Protein AF-A0A9Q9F7Z6-F1 (afdb_monomer_lite)

Radius of gyration: 21.55 Å; chains: 1; bounding box: 46×59×38 Å

Foldseek 3Di:
DDDPDPPDDDPPDPVVVVVVPPDPPDPDPDDDDADPVLVVLLVVVCLVPLDDDPVRLVVSCVVRVDPSVVSVVVSVVVVVVVVVVVVVVVCVCVVPPVDDPPPPPDPCVSVVVPDD

Sequence (116 aa):
MSRKIVEYKLVDSEKDIARSYEPRRKPKRSRILLHEWQSMTLEHSFRMNPYPDRIEKYNLFLKTKIPIKNIKIWFQNRRAREKSSYEEMEEMYEAGYRGLDIKATAFTEEFQYYKY

InterPro domains:
  IPR001356 Homeodomain [PF00046] (28-83)
  IPR001356 Homeodomain [PS50071] (25-85)
  IPR001356 Homeodomain [SM00389] (27-89)
  IPR001356 Homeodomain [cd00086] (28-83)
  IPR009057 Homedomain-like superfamily [SSF46689] (21-87)
  IPR051775 Homeobox domain-containing protein [PTHR24323] (20-83)

pLDDT: mean 76.35, std 19.7, range [38.56, 98.0]

Secondary structure (DSSP, 8-state):
-------------HHHHHHHHS--SSPPPPPPPPPHHHHHHHHHHHHH-SS--HHHHHHHHHHH---HHHHHHHHHHHHHHHHHHHHHHHHHHHTT-TTS----TTSGGGTTTT--

Organism: Encephalitozoon hellem (NCBI:txid27973)

Structure (mmCIF, N/CA/C/O backbone):
data_AF-A0A9Q9F7Z6-F1
#
_entry.id   AF-A0A9Q9F7Z6-F1
#
loop_
_atom_site.group_PDB
_atom_site.id
_atom_site.type_symbol
_atom_site.label_atom_id
_atom_site.label_alt_id
_atom_site.label_comp_id
_atom_site.label_asym_id
_atom_site.label_entity_id
_atom_site.label_seq_id
_atom_site.pdbx_PDB_ins_code
_atom_site.Cartn_x
_atom_site.Cartn_y
_atom_site.Cartn_z
_atom_site.occupancy
_atom_site.B_iso_or_equiv
_atom_site.auth_seq_id
_atom_site.auth_comp_id
_atom_site.auth_asym_id
_atom_site.auth_atom_id
_atom_site.pdbx_PDB_model_num
ATOM 1 N N . MET A 1 1 ? 32.842 -1.870 -17.487 1.00 41.72 1 MET A N 1
ATOM 2 C CA . MET A 1 1 ? 32.362 -1.229 -16.240 1.00 41.72 1 MET A CA 1
ATOM 3 C C . MET A 1 1 ? 32.391 0.285 -16.425 1.00 41.72 1 MET A C 1
ATOM 5 O O . MET A 1 1 ? 33.454 0.879 -16.304 1.00 41.72 1 MET A O 1
ATOM 9 N N . SER A 1 2 ? 31.270 0.904 -16.806 1.00 48.94 2 SER A N 1
AT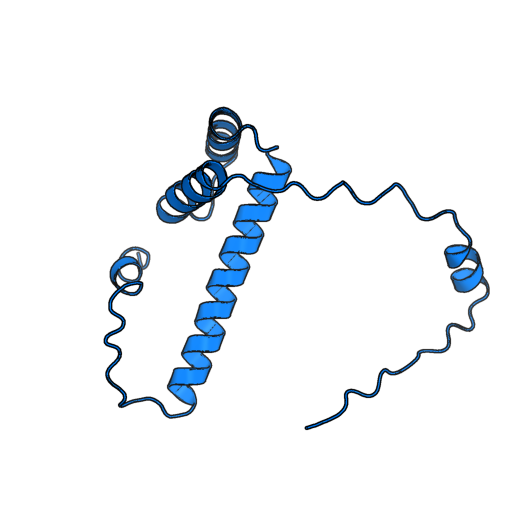OM 10 C CA . SER A 1 2 ? 31.216 2.355 -17.042 1.00 48.94 2 SER A CA 1
ATOM 11 C C . SER A 1 2 ? 30.944 3.083 -15.724 1.00 48.94 2 SER A C 1
ATOM 13 O O . SER A 1 2 ? 29.914 2.850 -15.089 1.00 48.94 2 SER A O 1
ATOM 15 N N . ARG A 1 3 ? 31.883 3.920 -15.265 1.00 52.62 3 ARG A N 1
ATOM 16 C CA . ARG A 1 3 ? 31.665 4.789 -14.102 1.00 52.62 3 ARG A CA 1
ATOM 17 C C . ARG A 1 3 ? 30.667 5.872 -14.513 1.00 52.62 3 ARG A C 1
ATOM 19 O O . ARG A 1 3 ? 30.974 6.679 -15.384 1.00 52.62 3 ARG A O 1
ATOM 26 N N . LYS A 1 4 ? 29.480 5.894 -13.894 1.00 50.84 4 LYS A N 1
ATOM 27 C CA . LYS A 1 4 ? 28.551 7.027 -14.018 1.00 50.84 4 LYS A CA 1
ATOM 28 C C . LYS A 1 4 ? 29.257 8.285 -13.513 1.00 50.84 4 LYS A C 1
ATOM 30 O O . LYS A 1 4 ? 29.536 8.395 -12.322 1.00 50.84 4 LYS A O 1
ATOM 35 N N . ILE A 1 5 ? 29.542 9.212 -14.421 1.00 59.88 5 ILE A N 1
ATOM 36 C CA . ILE A 1 5 ? 29.933 10.576 -14.077 1.00 59.88 5 ILE A CA 1
ATOM 37 C C . ILE A 1 5 ? 28.691 11.232 -13.469 1.00 59.88 5 ILE A C 1
ATOM 39 O O . ILE A 1 5 ? 27.637 11.278 -14.102 1.00 59.88 5 ILE A O 1
ATOM 43 N N . VAL A 1 6 ? 28.786 11.676 -12.217 1.00 63.41 6 VAL A N 1
ATOM 44 C CA . VAL A 1 6 ? 27.739 12.495 -11.604 1.00 63.41 6 VAL A CA 1
ATOM 45 C C . VAL A 1 6 ? 27.938 13.908 -12.140 1.00 63.41 6 VAL A C 1
ATOM 47 O O . VAL A 1 6 ? 28.902 14.573 -11.773 1.00 63.41 6 VAL A O 1
ATOM 50 N N . GLU A 1 7 ? 27.067 14.353 -13.045 1.00 59.03 7 GLU A N 1
ATOM 51 C CA . GLU A 1 7 ? 26.994 15.767 -13.412 1.00 59.03 7 GLU A CA 1
ATOM 52 C C . GLU A 1 7 ? 26.577 16.568 -12.175 1.00 59.03 7 GLU A C 1
ATOM 54 O O . GLU A 1 7 ? 25.425 16.526 -11.733 1.00 59.03 7 GLU A O 1
ATOM 59 N N . TYR A 1 8 ? 27.525 17.301 -11.602 1.00 61.72 8 TYR A N 1
ATOM 60 C CA . TYR A 1 8 ? 27.224 18.319 -10.611 1.00 61.72 8 TYR A CA 1
ATOM 61 C C . TYR A 1 8 ? 26.708 19.548 -11.359 1.00 61.72 8 TYR A C 1
ATOM 63 O O . TYR A 1 8 ? 27.478 20.277 -11.979 1.00 61.72 8 TYR A O 1
ATOM 71 N N . LYS A 1 9 ? 25.394 1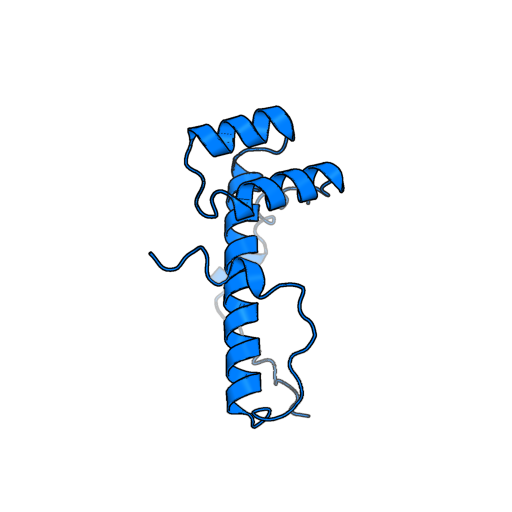9.784 -11.321 1.00 64.31 9 LYS A N 1
ATOM 72 C CA . LYS A 1 9 ? 24.842 21.081 -11.722 1.00 64.31 9 LYS A CA 1
ATOM 73 C C . LYS A 1 9 ? 25.191 22.087 -10.627 1.00 64.31 9 LYS A C 1
ATOM 75 O O . LYS A 1 9 ? 24.690 21.958 -9.512 1.00 64.31 9 LYS A O 1
ATOM 80 N N . LEU A 1 10 ? 26.069 23.043 -10.931 1.00 62.97 10 LEU A N 1
ATOM 81 C CA . LEU A 1 10 ? 26.324 24.199 -10.071 1.00 62.97 10 LEU A CA 1
ATOM 82 C C . LEU A 1 10 ? 25.020 24.990 -9.950 1.00 62.97 10 LEU A C 1
ATOM 84 O O . LEU A 1 10 ? 24.452 25.441 -10.945 1.00 62.97 10 LEU A O 1
ATOM 88 N N . VAL A 1 11 ? 24.497 25.073 -8.732 1.00 60.00 11 VAL A N 1
ATOM 89 C CA . VAL A 1 11 ? 23.244 25.766 -8.440 1.00 60.00 11 VAL A CA 1
ATOM 90 C C . VAL A 1 11 ? 23.578 27.212 -8.066 1.00 60.00 11 VAL A C 1
ATOM 92 O O . VAL A 1 11 ? 23.612 27.559 -6.891 1.00 60.00 11 VAL A O 1
ATOM 95 N N . ASP A 1 12 ? 23.831 28.057 -9.067 1.00 61.06 12 ASP A N 1
ATOM 96 C CA . ASP A 1 12 ? 24.118 29.493 -8.889 1.00 61.06 12 ASP A CA 1
ATOM 97 C C . ASP A 1 12 ? 22.837 30.347 -8.880 1.00 61.06 12 ASP A C 1
ATOM 99 O O . ASP A 1 12 ? 22.731 31.384 -9.534 1.00 61.06 12 ASP A O 1
ATOM 103 N N . SER A 1 13 ? 21.815 29.920 -8.139 1.00 69.75 13 SER A N 1
ATOM 104 C CA . SER A 1 13 ? 20.714 30.815 -7.783 1.00 69.75 13 SER A CA 1
ATOM 105 C C . SER A 1 13 ? 20.726 30.993 -6.276 1.00 69.75 13 SER A C 1
ATOM 107 O O . SER A 1 13 ? 20.432 30.050 -5.542 1.00 69.75 13 SER A O 1
ATOM 109 N N . GLU A 1 14 ? 21.015 32.207 -5.794 1.00 66.25 14 GLU A N 1
ATOM 110 C CA 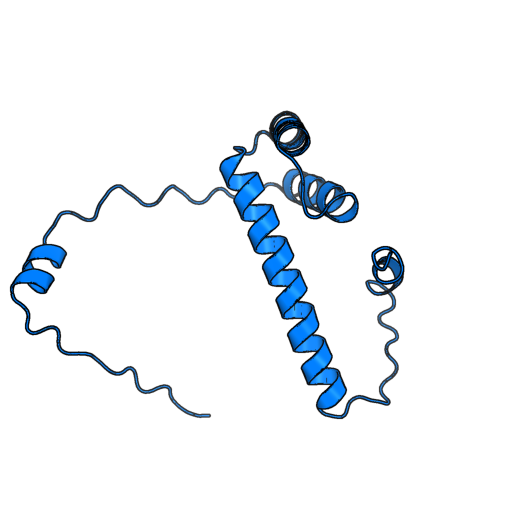. GLU A 1 14 ? 20.895 32.573 -4.370 1.00 66.25 14 GLU A CA 1
ATOM 111 C C . GLU A 1 14 ? 19.569 32.089 -3.760 1.00 66.25 14 GLU A C 1
ATOM 113 O O . GLU A 1 14 ? 19.506 31.718 -2.591 1.00 66.25 14 GLU A O 1
ATOM 118 N N . LYS A 1 15 ? 18.508 32.013 -4.574 1.00 64.88 15 LYS A N 1
ATOM 119 C CA . LYS A 1 15 ? 17.183 31.512 -4.190 1.00 64.88 15 LYS A CA 1
ATOM 120 C C . LYS A 1 15 ? 17.163 30.016 -3.853 1.00 64.88 15 LYS A C 1
ATOM 122 O O . LYS A 1 15 ? 16.388 29.594 -2.998 1.00 64.88 15 LYS A O 1
ATOM 127 N N . ASP A 1 16 ? 17.970 29.197 -4.517 1.00 65.12 16 ASP A N 1
ATOM 128 C CA . ASP A 1 16 ? 18.090 27.761 -4.239 1.00 65.12 16 ASP A CA 1
ATOM 129 C C . ASP A 1 16 ? 18.955 27.492 -3.009 1.00 65.12 16 ASP A C 1
ATOM 131 O O . ASP A 1 16 ? 18.614 26.643 -2.182 1.00 65.12 16 ASP A O 1
ATOM 135 N N . ILE A 1 17 ? 20.024 28.275 -2.849 1.00 68.06 17 ILE A N 1
ATOM 136 C CA . ILE A 1 17 ? 20.862 28.268 -1.650 1.00 68.06 17 ILE A CA 1
ATOM 137 C C . ILE A 1 17 ? 20.010 28.673 -0.441 1.00 68.06 17 ILE A C 1
ATOM 139 O O . ILE A 1 17 ? 19.965 27.930 0.538 1.00 68.06 17 ILE A O 1
ATOM 143 N N . ALA A 1 18 ? 19.231 29.756 -0.535 1.00 73.00 18 ALA A N 1
ATOM 144 C CA . ALA A 1 18 ? 18.297 30.180 0.510 1.00 73.00 18 ALA A CA 1
ATOM 145 C C . ALA A 1 18 ? 17.262 29.091 0.855 1.00 73.00 18 ALA A C 1
ATOM 147 O O . ALA A 1 18 ? 17.034 28.811 2.031 1.00 73.00 18 ALA A O 1
ATOM 148 N N . ARG A 1 19 ? 16.705 28.396 -0.152 1.00 67.88 19 ARG A N 1
ATOM 149 C CA . ARG A 1 19 ? 15.811 27.240 0.061 1.00 67.88 19 ARG A CA 1
ATOM 150 C C . ARG A 1 19 ? 16.490 26.073 0.782 1.00 67.88 19 ARG A C 1
ATOM 152 O O . ARG A 1 19 ? 15.814 25.332 1.490 1.00 67.88 19 ARG A O 1
ATOM 159 N N . SER A 1 20 ? 17.800 25.886 0.620 1.00 67.06 20 SER A N 1
ATOM 160 C CA . SER A 1 20 ? 18.551 24.822 1.307 1.00 67.06 20 SER A CA 1
ATOM 161 C C . SER A 1 20 ? 18.769 25.094 2.803 1.00 67.06 20 SER A C 1
ATOM 163 O O . SER A 1 20 ? 18.911 24.143 3.576 1.00 67.06 20 SER A O 1
ATOM 165 N N . TYR A 1 21 ? 18.740 26.371 3.205 1.00 70.56 21 TYR A N 1
ATOM 166 C CA . TYR A 1 21 ? 18.784 26.811 4.603 1.00 70.56 21 TYR A CA 1
ATOM 167 C C . TYR A 1 21 ? 17.407 26.806 5.279 1.00 70.56 21 TYR A C 1
ATOM 169 O O . TYR A 1 21 ? 17.336 26.934 6.503 1.00 70.56 21 TYR A O 1
ATOM 177 N N . GLU A 1 22 ? 16.310 26.616 4.533 1.00 75.38 22 GLU A N 1
ATOM 178 C CA . GLU A 1 22 ? 15.010 26.383 5.158 1.00 75.38 22 GLU A CA 1
ATOM 179 C C . GLU A 1 22 ? 15.076 25.095 6.001 1.00 75.38 22 GLU A C 1
ATOM 181 O O . GLU A 1 22 ? 15.497 24.044 5.497 1.00 75.38 22 GLU A O 1
ATOM 186 N N . PRO A 1 23 ? 14.656 25.127 7.282 1.00 70.44 23 PRO A N 1
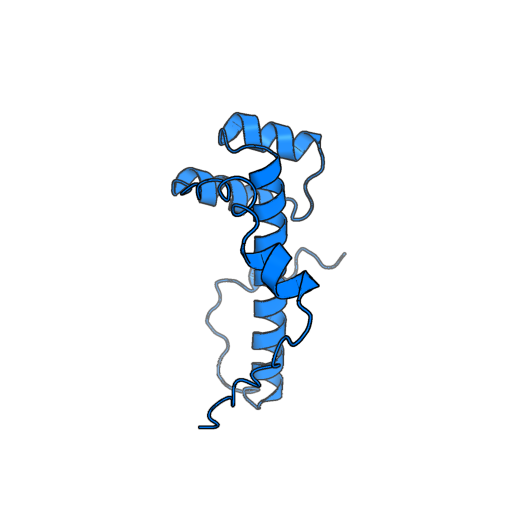ATOM 187 C CA . PRO A 1 23 ? 14.664 23.947 8.132 1.00 70.44 23 PRO A CA 1
ATOM 188 C C . PRO A 1 23 ? 13.885 22.836 7.433 1.00 70.44 23 PRO A C 1
ATOM 190 O O . PRO A 1 23 ? 12.695 22.983 7.137 1.00 70.44 23 PRO A O 1
ATOM 193 N N . ARG A 1 24 ? 14.595 21.742 7.118 1.00 67.81 24 ARG A N 1
ATOM 194 C CA . ARG A 1 24 ? 14.084 20.624 6.318 1.00 67.81 24 ARG A CA 1
ATOM 195 C C . ARG A 1 24 ? 12.666 20.278 6.762 1.00 67.81 24 ARG A C 1
ATOM 197 O O . ARG A 1 24 ? 12.437 19.864 7.899 1.00 67.81 24 ARG A O 1
ATOM 204 N N . ARG A 1 25 ? 11.716 20.488 5.844 1.00 68.00 25 ARG A N 1
ATOM 205 C CA . ARG A 1 25 ? 10.282 20.269 6.055 1.00 68.00 25 ARG A CA 1
ATOM 206 C C . ARG A 1 25 ? 10.059 18.915 6.722 1.00 68.00 25 ARG A C 1
ATOM 208 O O . ARG A 1 25 ? 10.589 17.929 6.229 1.00 68.00 25 ARG A O 1
ATOM 215 N N . LYS A 1 26 ? 9.278 18.939 7.813 1.00 64.25 26 LYS A N 1
ATOM 216 C CA . LYS A 1 26 ? 8.716 17.851 8.642 1.00 64.25 26 LYS A CA 1
ATOM 217 C C . LYS A 1 26 ? 9.390 16.472 8.496 1.00 64.25 26 LYS A C 1
ATOM 219 O O . LYS A 1 26 ? 9.377 15.918 7.399 1.00 64.25 26 LYS A O 1
ATOM 224 N N . PRO A 1 27 ? 9.846 15.842 9.598 1.00 67.06 27 PRO A N 1
ATOM 225 C CA . PRO A 1 27 ? 10.518 14.546 9.546 1.00 67.06 27 PRO A CA 1
ATOM 226 C C . PRO A 1 27 ? 9.764 13.547 8.659 1.00 67.06 27 PRO A C 1
ATOM 228 O O . PRO A 1 27 ? 8.548 13.353 8.780 1.00 67.06 27 PRO A O 1
ATOM 231 N N . LYS A 1 28 ? 10.502 12.944 7.719 1.00 71.31 28 LYS A N 1
ATOM 232 C CA . LYS A 1 28 ? 9.999 11.900 6.822 1.00 71.31 28 LYS A CA 1
ATOM 233 C C . LYS A 1 28 ? 9.401 10.806 7.709 1.00 71.31 28 LYS A C 1
ATOM 235 O O . LYS A 1 28 ? 10.051 10.370 8.654 1.00 71.31 28 LYS A O 1
ATOM 240 N N . ARG A 1 29 ? 8.139 10.430 7.462 1.00 75.12 29 ARG A N 1
ATOM 241 C CA . ARG A 1 29 ? 7.404 9.487 8.327 1.00 75.12 29 ARG A CA 1
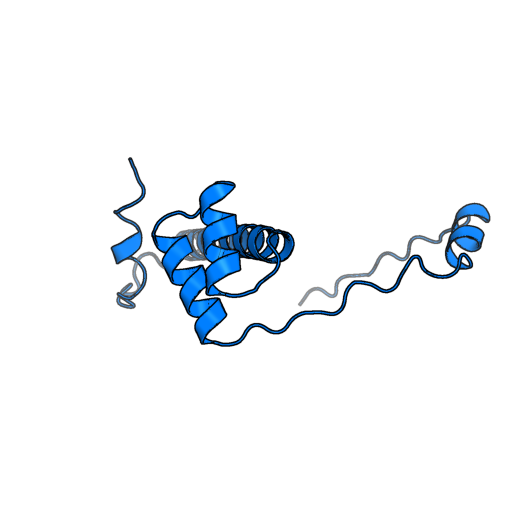ATOM 242 C C . ARG A 1 29 ? 8.258 8.244 8.577 1.00 75.12 29 ARG A C 1
ATOM 244 O O . ARG A 1 29 ? 8.811 7.705 7.617 1.00 75.12 29 ARG A O 1
ATOM 251 N N . SER A 1 30 ? 8.342 7.822 9.840 1.00 77.19 30 SER A N 1
ATOM 252 C CA . SER A 1 30 ? 9.131 6.653 10.230 1.00 77.19 30 SER A CA 1
ATOM 253 C C . SER A 1 30 ? 8.731 5.433 9.400 1.00 77.19 30 SER A C 1
ATOM 255 O O . SER A 1 30 ? 7.549 5.224 9.099 1.00 77.19 30 SER A O 1
ATOM 257 N N . ARG A 1 31 ? 9.732 4.655 8.988 1.00 84.19 31 ARG A N 1
ATOM 258 C CA . ARG A 1 31 ? 9.527 3.438 8.208 1.00 84.19 31 ARG A CA 1
ATOM 259 C C . ARG A 1 31 ? 8.883 2.393 9.114 1.00 84.19 31 ARG A C 1
ATOM 261 O O . ARG A 1 31 ? 9.416 2.074 10.168 1.00 84.19 31 ARG A O 1
ATOM 268 N N . ILE A 1 32 ? 7.747 1.856 8.684 1.00 87.69 32 ILE A N 1
ATOM 269 C CA . ILE A 1 32 ? 7.088 0.744 9.370 1.00 87.69 32 ILE A CA 1
ATOM 270 C C . ILE A 1 32 ? 7.701 -0.558 8.847 1.00 87.69 32 ILE A C 1
ATOM 272 O O . ILE A 1 32 ? 7.793 -0.746 7.632 1.00 87.69 32 ILE A O 1
ATOM 276 N N . LEU A 1 33 ? 8.124 -1.428 9.763 1.00 92.31 33 LEU A N 1
ATOM 277 C CA . LEU A 1 33 ? 8.480 -2.812 9.464 1.00 92.31 33 LEU A CA 1
ATOM 278 C C . LEU A 1 33 ? 7.216 -3.659 9.592 1.00 92.31 33 LEU A C 1
ATOM 280 O O . LEU A 1 33 ? 6.481 -3.522 10.568 1.00 92.31 33 LEU A O 1
ATOM 284 N N . LEU A 1 34 ? 6.942 -4.478 8.581 1.00 91.75 34 LEU A N 1
ATOM 285 C CA . LEU A 1 34 ? 5.813 -5.399 8.610 1.00 91.75 34 LEU A CA 1
ATOM 286 C C . LEU A 1 34 ? 6.273 -6.718 9.221 1.00 91.75 34 LEU A C 1
ATOM 288 O O . LEU A 1 34 ? 7.364 -7.194 8.913 1.00 91.75 34 LEU A O 1
ATOM 292 N N . HIS A 1 35 ? 5.434 -7.305 10.064 1.00 96.69 35 HIS A N 1
ATOM 293 C CA . HIS A 1 35 ? 5.606 -8.686 10.491 1.00 96.69 35 HIS A CA 1
ATOM 294 C C . HIS A 1 35 ? 5.313 -9.642 9.331 1.00 96.69 35 HIS A C 1
ATOM 296 O O . HIS A 1 35 ? 4.532 -9.318 8.434 1.00 96.69 35 HIS A O 1
ATOM 302 N N . GLU A 1 36 ? 5.875 -10.849 9.395 1.00 94.81 36 GLU A N 1
ATOM 303 C CA . GLU A 1 36 ? 5.715 -11.871 8.354 1.00 94.81 36 GLU A CA 1
ATOM 304 C C . GLU A 1 36 ? 4.240 -12.148 8.030 1.00 94.81 36 GLU A C 1
ATOM 306 O O . GLU A 1 36 ? 3.807 -12.016 6.889 1.00 94.81 36 GLU A O 1
ATOM 311 N N . TRP A 1 37 ? 3.418 -12.390 9.056 1.00 97.62 37 TRP A N 1
ATOM 312 C CA . TRP A 1 37 ? 1.986 -12.663 8.888 1.00 97.62 37 TRP A CA 1
ATOM 313 C C . TRP A 1 37 ? 1.224 -11.523 8.190 1.00 97.62 37 TRP A C 1
ATOM 315 O O . TRP A 1 37 ? 0.254 -11.765 7.466 1.00 97.62 37 TRP A O 1
ATOM 325 N N . GLN A 1 38 ? 1.654 -10.271 8.388 1.00 97.44 38 GLN A N 1
ATOM 326 C CA . GLN A 1 38 ? 1.040 -9.117 7.735 1.00 97.44 38 GLN A CA 1
ATOM 327 C C . GLN A 1 38 ? 1.374 -9.107 6.244 1.00 97.44 38 GLN A C 1
ATOM 329 O O . GLN A 1 38 ? 0.479 -8.904 5.423 1.00 97.44 38 GLN A O 1
ATOM 334 N N . SER A 1 39 ? 2.642 -9.349 5.903 1.00 97.06 39 SER A N 1
ATOM 335 C CA . SER A 1 39 ? 3.098 -9.482 4.518 1.00 97.06 39 SER A CA 1
ATOM 336 C C . SER A 1 39 ? 2.371 -10.627 3.816 1.00 97.06 39 SER A C 1
ATOM 338 O O . SER A 1 39 ? 1.783 -10.402 2.763 1.00 97.06 39 SER A O 1
ATOM 340 N N . MET A 1 40 ? 2.285 -11.803 4.447 1.00 96.50 40 MET A N 1
ATOM 341 C CA . MET A 1 40 ? 1.545 -12.954 3.916 1.00 96.50 40 MET A CA 1
ATOM 342 C C . MET A 1 40 ? 0.066 -12.634 3.666 1.00 96.50 40 MET A C 1
ATOM 344 O O . MET A 1 40 ? -0.489 -12.998 2.632 1.00 96.50 40 MET A O 1
ATOM 348 N N . THR A 1 41 ? -0.584 -11.913 4.586 1.00 97.25 41 THR A N 1
ATOM 349 C CA . THR A 1 41 ? -1.990 -11.507 4.421 1.00 97.25 41 THR A CA 1
ATOM 350 C C . THR A 1 41 ? -2.168 -10.577 3.218 1.00 97.25 41 THR A C 1
ATOM 352 O O . THR A 1 41 ? -3.131 -10.715 2.460 1.00 97.25 41 THR A O 1
ATOM 355 N N . LEU A 1 42 ? -1.247 -9.625 3.034 1.00 97.25 42 LEU A N 1
ATOM 356 C CA . LEU A 1 42 ? -1.260 -8.717 1.889 1.00 97.25 42 LEU A CA 1
ATOM 357 C C . LEU A 1 42 ? -0.995 -9.461 0.576 1.00 97.25 42 LEU A C 1
ATOM 359 O O . LEU A 1 42 ? -1.684 -9.195 -0.404 1.00 97.25 42 LEU A O 1
ATOM 363 N N . GLU A 1 43 ? -0.064 -10.415 0.558 1.00 97.19 43 GLU A N 1
ATOM 364 C CA . GLU A 1 43 ? 0.211 -11.251 -0.616 1.00 97.19 43 GLU A CA 1
ATOM 365 C C . GLU A 1 43 ? -0.970 -12.138 -0.996 1.00 97.19 43 GLU A C 1
ATOM 367 O O . GLU A 1 43 ? -1.348 -12.177 -2.165 1.00 97.19 43 GLU A O 1
ATOM 372 N N . HIS A 1 44 ? -1.605 -12.790 -0.021 1.00 96.06 44 HIS A N 1
ATOM 373 C CA . HIS A 1 44 ? -2.799 -13.589 -0.272 1.00 96.06 44 HIS A CA 1
ATOM 374 C C . HIS A 1 44 ? -3.919 -12.739 -0.884 1.00 96.06 44 HIS A C 1
ATOM 376 O O . HIS A 1 44 ? -4.520 -13.117 -1.886 1.00 96.06 44 HIS A O 1
ATOM 382 N N . SER A 1 45 ? -4.162 -11.548 -0.329 1.00 96.56 45 SER A N 1
ATOM 383 C CA . SER A 1 45 ? -5.140 -10.621 -0.900 1.00 96.56 45 SER A CA 1
ATOM 384 C C . SER A 1 45 ? -4.747 -10.121 -2.288 1.00 96.56 45 SER A C 1
ATOM 386 O O . SER A 1 45 ? -5.636 -9.883 -3.098 1.00 96.56 45 SER A O 1
ATOM 388 N N . PHE A 1 46 ? -3.454 -9.930 -2.552 1.00 95.81 46 PHE A N 1
ATOM 389 C CA . PHE A 1 46 ? -2.955 -9.473 -3.846 1.00 95.81 46 PHE A CA 1
ATOM 390 C C . PHE A 1 46 ? -3.205 -10.499 -4.944 1.00 95.81 46 PHE A C 1
ATOM 392 O O . PHE A 1 46 ? -3.645 -10.112 -6.019 1.00 95.81 46 PHE A O 1
ATOM 399 N N . ARG A 1 47 ? -2.982 -11.787 -4.654 1.00 93.81 47 ARG A N 1
ATOM 400 C CA . ARG A 1 47 ? -3.318 -12.877 -5.579 1.00 93.81 47 ARG A CA 1
ATOM 401 C C . ARG A 1 47 ? -4.798 -12.819 -5.940 1.00 93.81 47 ARG A C 1
ATOM 403 O O . ARG A 1 47 ? -5.136 -12.786 -7.108 1.00 93.81 47 ARG A O 1
ATOM 410 N N . MET A 1 48 ? -5.688 -12.675 -4.961 1.00 93.75 48 MET A N 1
ATOM 411 C CA . MET A 1 48 ? -7.128 -12.607 -5.243 1.00 93.75 48 MET A CA 1
ATOM 412 C C . MET A 1 48 ? -7.532 -11.350 -6.028 1.00 93.75 48 MET A C 1
ATOM 414 O O . MET A 1 48 ? -8.330 -11.433 -6.957 1.00 93.75 48 MET A O 1
ATOM 418 N N . ASN A 1 49 ? -6.999 -10.184 -5.653 1.00 93.69 49 ASN A N 1
ATOM 419 C CA . ASN A 1 49 ? -7.288 -8.914 -6.313 1.00 93.69 49 ASN A CA 1
ATOM 420 C C . ASN A 1 49 ? -6.081 -7.948 -6.230 1.00 93.69 49 ASN A C 1
ATOM 422 O O . ASN A 1 49 ? -5.873 -7.300 -5.194 1.00 93.69 49 ASN A O 1
ATOM 426 N N . PRO A 1 50 ? -5.315 -7.766 -7.325 1.00 94.12 50 PRO A N 1
ATOM 427 C CA . PRO A 1 50 ? -4.179 -6.835 -7.379 1.00 94.12 50 PRO A CA 1
ATOM 428 C C . PRO A 1 50 ? -4.562 -5.345 -7.291 1.00 94.12 50 PRO A C 1
ATOM 430 O O . PRO A 1 50 ? -3.701 -4.476 -7.066 1.00 94.12 50 PRO A O 1
ATOM 433 N N . TYR A 1 51 ? -5.845 -5.023 -7.473 1.00 96.38 51 TYR A N 1
ATOM 434 C CA . TYR A 1 51 ? -6.402 -3.670 -7.480 1.00 96.38 51 TYR A CA 1
ATOM 435 C C . TYR A 1 51 ? -7.545 -3.545 -6.463 1.00 96.38 51 TYR A C 1
ATOM 437 O O . TYR A 1 51 ? -8.689 -3.303 -6.843 1.00 96.38 51 TYR A O 1
ATOM 445 N N . PRO A 1 52 ? -7.248 -3.643 -5.154 1.00 95.00 52 PRO A N 1
ATOM 446 C CA . PRO A 1 52 ? -8.288 -3.627 -4.140 1.00 95.00 52 PRO A CA 1
ATOM 447 C C . PRO A 1 52 ? -9.009 -2.277 -4.108 1.00 95.00 52 PRO A C 1
ATOM 449 O O . PRO A 1 52 ? -8.366 -1.216 -4.143 1.00 95.00 52 PRO A O 1
ATOM 452 N N . ASP A 1 53 ? -10.329 -2.297 -3.972 1.00 95.88 53 ASP A N 1
ATOM 453 C CA . ASP A 1 53 ? -11.168 -1.115 -3.804 1.00 95.88 53 ASP A CA 1
ATOM 454 C C . ASP A 1 53 ? -11.131 -0.591 -2.346 1.00 95.88 53 ASP A C 1
ATOM 456 O O . ASP A 1 53 ? -10.384 -1.069 -1.487 1.00 95.88 53 ASP A O 1
ATOM 460 N N . ARG A 1 54 ? -11.861 0.487 -2.043 1.00 96.12 54 ARG A N 1
ATOM 461 C CA . ARG A 1 54 ? -11.936 1.124 -0.727 1.00 96.12 54 ARG A CA 1
ATOM 462 C C . ARG A 1 54 ? -12.345 0.143 0.372 1.00 96.12 54 ARG A C 1
ATOM 464 O O . ARG A 1 54 ? -11.726 0.165 1.436 1.00 96.12 54 ARG A O 1
ATOM 471 N N . ILE A 1 55 ? -13.357 -0.689 0.128 1.00 97.31 55 ILE A N 1
ATOM 472 C CA . ILE A 1 55 ? -13.877 -1.638 1.124 1.00 97.31 55 ILE A CA 1
ATOM 473 C C . ILE A 1 55 ? -12.834 -2.720 1.421 1.00 97.31 55 ILE A C 1
ATOM 475 O O . ILE A 1 55 ? -12.524 -2.989 2.579 1.00 97.31 55 ILE A O 1
ATOM 479 N N . GLU A 1 56 ? -12.206 -3.277 0.389 1.00 96.50 56 GLU A N 1
ATOM 480 C CA . GLU A 1 56 ? -11.179 -4.311 0.545 1.00 96.50 56 GLU A CA 1
ATOM 481 C C . GLU A 1 56 ? -9.949 -3.783 1.294 1.00 96.50 56 GLU A C 1
ATOM 483 O O . GLU A 1 56 ? -9.459 -4.429 2.221 1.00 96.50 56 GLU A O 1
ATOM 488 N N . LYS A 1 57 ? -9.501 -2.556 0.989 1.00 97.56 57 LYS A N 1
ATOM 489 C CA . LYS A 1 57 ? -8.429 -1.895 1.755 1.00 97.56 57 LYS A CA 1
ATOM 490 C C . LYS A 1 57 ? -8.798 -1.711 3.226 1.00 97.56 57 LYS A C 1
ATOM 492 O O . LYS A 1 57 ? -7.931 -1.838 4.090 1.00 97.56 57 LYS A O 1
ATOM 497 N N . TYR A 1 58 ? -10.058 -1.393 3.520 1.00 97.88 58 TYR A N 1
ATOM 498 C CA . TYR A 1 58 ? -10.530 -1.262 4.895 1.00 97.88 58 TYR A CA 1
ATOM 499 C C . TYR A 1 58 ? -10.529 -2.615 5.619 1.00 97.88 58 TYR A C 1
ATOM 501 O O . TYR A 1 58 ? -10.016 -2.710 6.733 1.00 97.88 58 TYR A O 1
ATOM 509 N N . ASN A 1 59 ? -10.984 -3.682 4.961 1.00 97.81 59 ASN A N 1
ATOM 510 C CA . ASN A 1 59 ? -10.924 -5.040 5.505 1.00 97.81 59 ASN A CA 1
ATOM 511 C C . ASN A 1 59 ? -9.480 -5.475 5.802 1.00 97.81 59 ASN A C 1
ATOM 513 O O . ASN A 1 59 ? -9.204 -6.057 6.852 1.00 97.81 59 ASN A O 1
ATOM 517 N N . LEU A 1 60 ? -8.535 -5.139 4.922 1.00 97.62 60 LEU A N 1
ATOM 518 C CA . LEU A 1 60 ? -7.112 -5.384 5.154 1.00 97.62 60 LEU A CA 1
ATOM 519 C C . LEU A 1 60 ? -6.569 -4.586 6.339 1.00 97.62 60 LEU A C 1
ATOM 521 O O . LEU A 1 60 ? -5.799 -5.132 7.129 1.00 97.62 60 LEU A O 1
ATOM 525 N N . PHE A 1 61 ? -6.990 -3.332 6.518 1.00 97.62 61 PHE A N 1
ATOM 526 C CA . PHE A 1 61 ? -6.654 -2.559 7.715 1.00 97.62 61 PHE A CA 1
ATOM 527 C C . PHE A 1 61 ? -7.189 -3.234 8.982 1.00 97.62 61 PHE A C 1
ATOM 529 O O . PHE A 1 61 ? -6.451 -3.362 9.956 1.00 97.62 61 PHE A O 1
ATOM 536 N N . LEU A 1 62 ? -8.435 -3.714 8.977 1.00 98.00 62 LEU A N 1
ATOM 537 C CA . LEU A 1 62 ? -9.013 -4.380 10.146 1.00 98.00 62 LEU A CA 1
ATOM 538 C C . LEU A 1 62 ? -8.226 -5.632 10.549 1.00 98.00 62 LEU A C 1
ATOM 540 O O . LEU A 1 62 ? -7.989 -5.815 11.747 1.00 98.00 62 LEU A O 1
ATOM 544 N N . LYS A 1 63 ? -7.797 -6.431 9.562 1.00 97.00 63 LYS A N 1
ATOM 545 C CA . LYS A 1 63 ? -7.026 -7.670 9.753 1.00 97.00 63 LYS A CA 1
ATOM 546 C C . LYS A 1 63 ? -5.574 -7.414 10.160 1.00 97.00 63 LYS A C 1
ATOM 548 O O . LYS A 1 63 ? -5.083 -8.019 11.101 1.00 97.00 63 LYS A O 1
ATOM 553 N N . THR A 1 64 ? -4.885 -6.514 9.460 1.00 96.56 64 THR A N 1
ATOM 554 C CA . THR A 1 64 ? -3.427 -6.327 9.603 1.00 96.56 64 THR A CA 1
ATOM 555 C C . THR A 1 64 ? -3.035 -5.186 10.538 1.00 96.56 64 THR A C 1
ATOM 557 O O . THR A 1 64 ? -1.875 -5.088 10.927 1.00 96.56 64 THR A O 1
ATOM 560 N N . LYS A 1 65 ? -3.980 -4.296 10.872 1.00 97.25 65 LYS A N 1
ATOM 561 C CA . LYS A 1 65 ? -3.760 -3.012 11.565 1.00 97.25 65 LYS A CA 1
ATOM 562 C C . LYS A 1 65 ? -2.784 -2.069 10.850 1.00 97.25 65 LYS A C 1
ATOM 564 O O . LYS A 1 65 ? -2.306 -1.102 11.438 1.00 97.25 65 LYS A O 1
ATOM 569 N N . ILE A 1 66 ? -2.528 -2.291 9.560 1.00 95.88 66 ILE A N 1
ATOM 570 C CA . ILE A 1 66 ? -1.684 -1.416 8.742 1.00 95.88 66 ILE A CA 1
ATOM 571 C C . ILE A 1 66 ? -2.513 -0.237 8.229 1.00 95.88 66 ILE A C 1
ATOM 573 O O . ILE A 1 66 ? -3.539 -0.463 7.587 1.00 95.88 66 ILE A O 1
ATOM 577 N N . PRO A 1 67 ? -2.065 1.022 8.396 1.00 95.88 67 PRO A N 1
ATOM 578 C CA . PRO A 1 67 ? -2.782 2.180 7.873 1.00 95.88 67 PRO A CA 1
ATOM 579 C C . PRO A 1 67 ? -3.128 2.034 6.386 1.00 95.88 67 PRO A C 1
ATOM 581 O O . PRO A 1 67 ? -2.273 1.670 5.579 1.00 95.88 67 PRO A O 1
ATOM 584 N N . ILE A 1 68 ? -4.348 2.416 5.994 1.00 95.81 68 ILE A N 1
ATOM 585 C CA . ILE A 1 68 ? -4.851 2.288 4.609 1.00 95.81 68 ILE A CA 1
ATOM 586 C C . ILE A 1 68 ? -3.891 2.906 3.581 1.00 95.81 68 ILE A C 1
ATOM 588 O O . ILE A 1 68 ? -3.691 2.363 2.495 1.00 95.81 68 ILE A O 1
ATOM 592 N N . LYS A 1 69 ? -3.244 4.027 3.925 1.00 95.00 69 LYS A N 1
ATOM 593 C CA . LYS A 1 69 ? -2.221 4.648 3.072 1.00 95.00 69 LYS A CA 1
ATOM 594 C C . LYS A 1 69 ? -1.048 3.702 2.792 1.00 95.00 69 LYS A C 1
ATOM 596 O O . LYS A 1 69 ? -0.564 3.660 1.666 1.00 95.00 69 LYS A O 1
ATOM 601 N N . ASN A 1 70 ? -0.582 2.980 3.803 1.00 95.81 70 ASN A N 1
ATOM 602 C CA . ASN A 1 70 ? 0.537 2.056 3.671 1.00 95.81 70 ASN A CA 1
ATOM 603 C C . ASN A 1 70 ? 0.123 0.808 2.894 1.00 95.81 70 ASN A C 1
ATOM 605 O O . ASN A 1 70 ? 0.898 0.366 2.057 1.00 95.81 70 ASN A O 1
ATOM 609 N N . ILE A 1 71 ? -1.108 0.319 3.079 1.00 96.62 71 ILE A N 1
ATOM 610 C CA . ILE A 1 71 ? -1.687 -0.741 2.238 1.00 96.62 71 ILE A CA 1
ATOM 611 C C . ILE A 1 71 ? -1.703 -0.283 0.774 1.00 96.62 71 ILE A C 1
ATOM 613 O O . ILE A 1 71 ? -1.166 -0.963 -0.091 1.00 96.62 71 ILE A O 1
ATOM 617 N N . LYS A 1 72 ? -2.210 0.924 0.485 1.00 96.81 72 LYS A N 1
ATOM 618 C CA . LYS A 1 72 ? -2.193 1.492 -0.875 1.00 96.81 72 LYS A CA 1
ATOM 619 C C . LYS A 1 72 ? -0.784 1.499 -1.481 1.00 96.81 72 LYS A C 1
ATOM 621 O O . LYS A 1 72 ? -0.622 1.068 -2.619 1.00 96.81 72 LYS A O 1
ATOM 626 N N . ILE A 1 73 ? 0.211 1.988 -0.739 1.00 95.81 73 ILE A N 1
ATOM 627 C CA . ILE A 1 73 ? 1.608 2.038 -1.201 1.00 95.81 73 ILE A CA 1
ATOM 628 C C . ILE A 1 73 ? 2.164 0.629 -1.408 1.00 95.81 73 ILE A C 1
ATOM 630 O O . ILE A 1 73 ? 2.847 0.388 -2.395 1.00 95.81 73 ILE A O 1
ATOM 634 N N . TRP A 1 74 ? 1.855 -0.309 -0.513 1.00 96.88 74 TRP A N 1
ATOM 635 C CA . TRP A 1 74 ? 2.295 -1.692 -0.641 1.00 96.88 74 TRP A CA 1
ATOM 636 C C . TRP A 1 74 ? 1.773 -2.316 -1.939 1.00 96.88 74 TRP A C 1
ATOM 638 O O . TRP A 1 74 ? 2.569 -2.843 -2.706 1.00 96.88 74 TRP A O 1
ATOM 648 N N . PHE A 1 75 ? 0.484 -2.151 -2.259 1.00 97.81 75 PHE A N 1
ATOM 649 C CA . PHE A 1 75 ? -0.092 -2.649 -3.517 1.00 97.81 75 PHE A CA 1
ATOM 650 C C . PHE A 1 75 ? 0.521 -1.970 -4.748 1.00 97.81 75 PHE A C 1
ATOM 652 O O . PHE A 1 75 ? 0.777 -2.626 -5.754 1.00 97.81 75 PHE A O 1
ATOM 659 N N . GLN A 1 76 ? 0.805 -0.666 -4.678 1.00 96.38 76 GLN A N 1
ATOM 660 C CA . GLN A 1 76 ? 1.519 0.039 -5.750 1.00 96.38 76 GLN A CA 1
ATOM 661 C C . GLN A 1 76 ? 2.926 -0.534 -5.964 1.00 96.38 76 GLN A C 1
ATOM 663 O O . GLN A 1 76 ? 3.289 -0.855 -7.093 1.00 96.38 76 GLN A O 1
ATOM 668 N N . ASN A 1 77 ? 3.688 -0.716 -4.886 1.00 96.06 77 ASN A N 1
ATOM 669 C CA . ASN A 1 77 ? 5.035 -1.276 -4.943 1.00 96.06 77 ASN A CA 1
ATOM 670 C C . ASN A 1 77 ? 5.025 -2.732 -5.411 1.00 96.06 77 ASN A C 1
ATOM 672 O O . ASN A 1 77 ? 5.899 -3.131 -6.175 1.00 96.06 77 ASN A O 1
ATOM 676 N N . ARG A 1 78 ? 4.042 -3.529 -4.980 1.00 96.12 78 ARG A N 1
ATOM 677 C CA . ARG A 1 78 ? 3.930 -4.935 -5.366 1.00 96.12 78 ARG A CA 1
ATOM 678 C C . ARG A 1 78 ? 3.655 -5.091 -6.860 1.00 96.12 78 ARG A C 1
ATOM 680 O O . ARG A 1 78 ? 4.306 -5.927 -7.479 1.00 96.12 78 ARG A O 1
ATOM 687 N N . ARG A 1 79 ? 2.786 -4.252 -7.441 1.00 96.19 79 ARG A N 1
ATOM 688 C CA . ARG A 1 79 ? 2.570 -4.201 -8.900 1.00 96.19 79 ARG A CA 1
ATOM 689 C C . ARG A 1 79 ? 3.796 -3.702 -9.657 1.00 96.19 79 ARG A C 1
ATOM 691 O O . ARG A 1 79 ? 4.102 -4.221 -10.719 1.00 96.19 79 ARG A O 1
ATOM 698 N N . ALA A 1 80 ? 4.512 -2.715 -9.117 1.00 91.75 80 ALA A N 1
ATOM 699 C CA . ALA A 1 80 ? 5.749 -2.243 -9.737 1.00 91.75 80 ALA A CA 1
ATOM 700 C C . ALA A 1 80 ? 6.807 -3.356 -9.796 1.00 91.75 80 ALA A C 1
ATOM 702 O O . ALA A 1 80 ? 7.388 -3.577 -10.849 1.00 91.75 80 ALA A O 1
ATOM 703 N N . ARG A 1 81 ? 6.998 -4.104 -8.698 1.00 89.94 81 ARG A N 1
ATOM 704 C CA . ARG A 1 81 ? 7.903 -5.265 -8.671 1.00 89.94 81 ARG A CA 1
ATOM 705 C C . ARG A 1 81 ? 7.499 -6.345 -9.668 1.00 89.94 81 ARG A C 1
ATOM 707 O O . ARG A 1 81 ? 8.364 -6.921 -10.306 1.00 89.94 81 ARG A O 1
ATOM 714 N N . GLU A 1 82 ? 6.204 -6.609 -9.784 1.00 87.75 82 GLU A N 1
ATOM 715 C CA . GLU A 1 82 ? 5.672 -7.582 -10.736 1.00 87.75 82 GLU A CA 1
ATOM 716 C C . GLU A 1 82 ? 5.966 -7.179 -12.181 1.00 87.75 82 GLU A C 1
ATOM 718 O O . GLU A 1 82 ? 6.522 -7.966 -12.934 1.00 87.75 82 GLU A O 1
ATOM 723 N N . LYS A 1 83 ? 5.705 -5.911 -12.522 1.00 86.06 83 LYS A N 1
ATOM 724 C CA . LYS A 1 83 ? 6.025 -5.348 -13.835 1.00 86.06 83 LYS A CA 1
ATOM 725 C C . LYS A 1 83 ? 7.516 -5.433 -14.154 1.00 86.06 83 LYS A C 1
ATOM 727 O O . LYS A 1 83 ? 7.872 -5.891 -15.229 1.00 86.06 83 LYS A O 1
ATOM 732 N N . SER A 1 84 ? 8.377 -5.043 -13.214 1.00 81.06 84 SER A N 1
ATOM 733 C CA . SER A 1 84 ? 9.829 -5.133 -13.400 1.00 81.06 84 SER A CA 1
ATOM 734 C C . SER A 1 84 ? 10.309 -6.575 -13.551 1.00 81.06 84 SER A C 1
ATOM 736 O O . SER A 1 84 ? 11.192 -6.828 -14.357 1.00 81.06 84 SER A O 1
ATOM 738 N N . SER A 1 85 ? 9.706 -7.525 -12.829 1.00 79.44 85 SER A N 1
ATOM 739 C CA . SER A 1 85 ? 10.019 -8.946 -12.997 1.00 79.44 85 SER A CA 1
ATOM 740 C C . SER A 1 85 ? 9.628 -9.467 -14.380 1.00 79.44 85 SER A C 1
ATOM 742 O O . SER A 1 85 ? 10.306 -10.360 -14.880 1.00 79.44 85 SER A O 1
ATOM 744 N N . TYR A 1 86 ? 8.556 -8.948 -14.990 1.00 76.31 86 TYR A N 1
ATOM 745 C CA . TYR A 1 86 ? 8.202 -9.292 -16.370 1.00 76.31 86 TYR A CA 1
ATOM 746 C C . TYR A 1 86 ? 9.186 -8.725 -17.371 1.00 76.31 86 TYR A C 1
ATOM 748 O O . TYR A 1 86 ? 9.646 -9.466 -18.226 1.00 76.31 86 TYR A O 1
ATOM 756 N N . GLU A 1 87 ? 9.523 -7.443 -17.240 1.00 74.81 87 GLU A N 1
ATOM 757 C CA . GLU A 1 87 ? 10.454 -6.766 -18.147 1.00 74.81 87 GLU A CA 1
ATOM 758 C C . GLU A 1 87 ? 11.834 -7.444 -18.116 1.00 74.81 87 GLU A C 1
ATOM 760 O O . GLU A 1 87 ? 12.391 -7.753 -19.163 1.00 74.81 87 GLU A O 1
ATOM 765 N N . GLU A 1 88 ? 12.340 -7.778 -16.924 1.00 74.94 88 GLU A N 1
ATOM 766 C CA . GLU A 1 88 ? 13.609 -8.498 -16.757 1.00 74.94 88 GLU A CA 1
ATOM 767 C C . GLU A 1 88 ? 13.551 -9.921 -17.337 1.00 74.94 88 GLU A C 1
ATOM 769 O O . GLU A 1 88 ? 14.492 -10.373 -17.990 1.00 74.94 88 GLU A O 1
ATOM 774 N N . MET A 1 89 ? 12.435 -10.630 -17.137 1.00 74.00 89 MET A N 1
ATOM 775 C CA . MET A 1 89 ? 12.243 -11.965 -17.705 1.00 74.00 89 MET A CA 1
ATOM 776 C C . MET A 1 89 ? 12.168 -11.915 -19.238 1.00 74.00 89 MET A C 1
ATOM 778 O O . MET A 1 89 ? 12.784 -12.745 -19.899 1.00 74.00 89 MET A O 1
ATOM 782 N N . GLU A 1 90 ? 11.451 -10.947 -19.805 1.00 73.38 90 GLU A N 1
ATOM 783 C CA . GLU A 1 90 ? 11.284 -10.763 -21.249 1.00 73.38 90 GLU A CA 1
ATOM 784 C C . GLU A 1 90 ? 12.611 -10.396 -21.928 1.00 73.38 90 GLU A C 1
ATOM 786 O O . GLU A 1 90 ? 12.981 -11.019 -22.923 1.00 73.38 90 GLU A O 1
ATOM 791 N N . GLU A 1 91 ? 13.403 -9.500 -21.328 1.00 72.12 91 GLU A N 1
ATOM 792 C CA . GLU A 1 91 ? 14.776 -9.220 -21.766 1.00 72.12 91 GLU A CA 1
ATOM 793 C C . GLU A 1 91 ? 15.664 -10.474 -21.721 1.00 72.12 91 GLU A C 1
ATOM 795 O O . G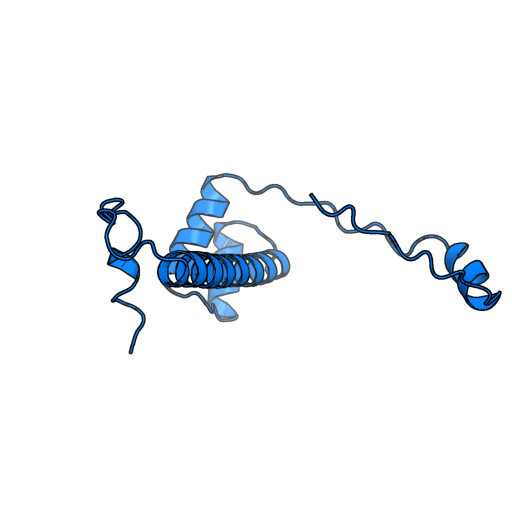LU A 1 91 ? 16.433 -10.716 -22.651 1.00 72.12 91 GLU A O 1
ATOM 800 N N . MET A 1 92 ? 15.542 -11.309 -20.680 1.00 72.31 92 MET A N 1
ATOM 801 C CA . MET A 1 92 ? 16.299 -12.562 -20.567 1.00 72.31 92 MET A CA 1
ATOM 802 C C . MET A 1 92 ? 15.910 -13.586 -21.649 1.00 72.31 92 MET A C 1
ATOM 804 O O . MET A 1 92 ? 16.784 -14.275 -22.183 1.00 72.31 92 MET A O 1
ATOM 808 N N . TYR A 1 93 ? 14.621 -13.686 -21.996 1.00 69.62 93 TYR A N 1
ATOM 809 C CA . TYR A 1 93 ? 14.144 -14.544 -23.089 1.00 69.62 93 TYR A CA 1
ATOM 810 C C . TYR A 1 93 ? 14.651 -14.068 -24.455 1.00 69.62 93 TYR A C 1
ATOM 812 O O . TYR A 1 93 ? 15.141 -14.886 -25.241 1.00 69.62 93 TYR A O 1
ATOM 820 N N . GLU A 1 94 ? 14.583 -12.763 -24.726 1.00 73.25 94 GLU A N 1
ATOM 821 C CA . GLU A 1 94 ? 15.064 -12.170 -25.980 1.00 73.25 94 GLU A CA 1
ATOM 822 C C . GLU A 1 94 ? 16.598 -12.208 -26.097 1.00 73.25 94 GLU A C 1
ATOM 824 O O . GLU A 1 94 ? 17.137 -12.394 -27.188 1.00 73.25 94 GLU A O 1
ATOM 829 N N . ALA A 1 95 ? 17.324 -12.152 -24.973 1.00 73.25 95 ALA A N 1
ATOM 830 C CA . ALA A 1 95 ? 18.785 -12.264 -24.917 1.00 73.25 95 ALA A CA 1
ATOM 831 C C . ALA A 1 95 ? 19.342 -13.677 -25.218 1.00 73.25 95 ALA A C 1
ATOM 833 O O . ALA A 1 95 ? 20.550 -13.895 -25.106 1.00 73.25 95 ALA A O 1
ATOM 834 N N . GLY A 1 96 ? 18.504 -14.634 -25.642 1.00 59.88 96 GLY A N 1
ATOM 835 C CA . GLY A 1 96 ? 18.958 -15.884 -26.266 1.00 59.88 96 GLY A CA 1
ATOM 836 C C . GLY A 1 96 ? 18.806 -17.158 -25.432 1.00 59.88 96 GLY A C 1
ATOM 837 O O . GLY A 1 96 ? 19.265 -18.217 -25.860 1.00 59.88 96 GLY A O 1
ATOM 838 N N . TYR A 1 97 ? 18.111 -17.125 -24.292 1.00 56.69 97 TYR A N 1
ATOM 839 C CA . TYR A 1 97 ? 17.844 -18.312 -23.461 1.00 56.69 97 TYR A CA 1
ATOM 840 C C . TYR A 1 97 ? 16.611 -19.125 -23.910 1.00 56.69 97 TYR A C 1
ATOM 842 O O . TYR A 1 97 ? 15.865 -19.656 -23.094 1.00 56.69 97 TYR A O 1
ATOM 850 N N . ARG A 1 98 ? 16.402 -19.291 -25.224 1.00 56.44 98 ARG A N 1
ATOM 851 C CA . ARG A 1 98 ? 15.266 -20.048 -25.802 1.00 56.44 98 ARG A CA 1
ATOM 852 C C . ARG A 1 98 ? 15.277 -21.567 -25.546 1.00 56.44 98 ARG A C 1
ATOM 854 O O . ARG A 1 98 ? 14.365 -22.249 -26.004 1.00 56.44 98 ARG A O 1
ATOM 861 N N . GLY A 1 99 ? 16.294 -22.111 -24.875 1.00 51.25 99 GLY A N 1
ATOM 862 C CA . GLY A 1 99 ? 16.527 -23.560 -24.811 1.00 51.25 99 GLY A CA 1
ATOM 863 C C . GLY A 1 99 ? 17.094 -24.107 -23.502 1.00 51.25 99 GLY A C 1
ATOM 864 O O . GLY A 1 99 ? 17.525 -25.256 -23.489 1.00 51.25 99 GLY A O 1
ATOM 865 N N . LEU A 1 100 ? 17.114 -23.331 -22.412 1.00 46.28 100 LEU A N 1
ATOM 866 C CA . LEU A 1 100 ? 17.411 -23.882 -21.087 1.00 46.28 100 LEU A CA 1
ATOM 867 C C . LEU A 1 100 ? 16.097 -24.187 -20.371 1.00 46.28 100 LEU A C 1
ATOM 869 O O . LEU A 1 100 ? 15.235 -23.324 -20.247 1.00 46.28 100 LEU A O 1
ATOM 873 N N . ASP A 1 101 ? 15.960 -25.446 -19.964 1.00 51.09 101 ASP A N 1
ATOM 874 C CA . ASP A 1 101 ? 14.780 -26.053 -19.357 1.00 51.09 101 ASP A CA 1
ATOM 875 C C . ASP A 1 101 ? 14.221 -25.165 -18.228 1.00 51.09 101 ASP A C 1
ATOM 877 O O . ASP A 1 101 ? 14.808 -25.035 -17.153 1.00 51.09 101 ASP A O 1
ATOM 881 N N . ILE A 1 102 ? 13.072 -24.532 -18.481 1.00 50.34 102 ILE A N 1
ATOM 882 C CA . ILE A 1 102 ? 12.386 -23.574 -17.595 1.00 50.34 102 ILE A CA 1
ATOM 883 C C . ILE A 1 102 ? 11.662 -24.336 -16.468 1.00 50.34 102 ILE A C 1
ATOM 885 O O . ILE A 1 102 ? 10.567 -23.983 -16.027 1.00 50.34 102 ILE A O 1
ATOM 889 N N . LYS A 1 103 ? 12.248 -25.432 -15.980 1.00 41.78 103 LYS A N 1
ATOM 890 C CA . LYS A 1 103 ? 11.748 -26.159 -14.815 1.00 41.78 103 LYS A CA 1
ATOM 891 C C . LYS A 1 103 ? 12.291 -25.542 -13.532 1.00 41.78 103 LYS A C 1
ATOM 893 O O . LYS A 1 103 ? 12.990 -26.170 -12.750 1.00 41.78 103 LYS A O 1
ATOM 898 N N . ALA A 1 104 ? 11.868 -24.305 -13.301 1.00 41.53 104 ALA A N 1
ATOM 899 C CA . ALA A 1 104 ? 11.547 -23.809 -11.969 1.00 41.53 104 ALA A CA 1
ATOM 900 C C . ALA A 1 104 ? 10.045 -23.483 -11.958 1.00 41.53 104 ALA A C 1
ATOM 902 O O . ALA A 1 104 ? 9.596 -22.342 -11.877 1.00 41.53 104 ALA A O 1
ATOM 903 N N . THR A 1 105 ? 9.272 -24.552 -12.117 1.00 48.66 105 THR A N 1
ATOM 904 C CA . THR A 1 105 ? 7.819 -24.667 -11.989 1.00 48.66 105 THR A CA 1
ATOM 905 C C . THR A 1 105 ? 7.356 -24.323 -10.569 1.00 48.66 105 THR A C 1
ATOM 907 O O . THR A 1 105 ? 6.990 -25.208 -9.800 1.00 48.66 105 THR A O 1
ATOM 910 N N . ALA A 1 106 ? 7.403 -23.048 -10.185 1.00 44.69 106 ALA A N 1
ATOM 911 C CA . ALA A 1 106 ? 6.802 -22.601 -8.923 1.00 44.69 106 ALA A CA 1
ATOM 912 C C . ALA A 1 106 ? 6.162 -21.203 -8.970 1.00 44.69 106 ALA A C 1
ATOM 914 O O . ALA A 1 106 ? 5.689 -20.721 -7.945 1.00 44.69 106 ALA A O 1
ATOM 915 N N . PHE A 1 107 ? 6.114 -20.545 -10.133 1.00 41.34 107 PHE A N 1
ATOM 916 C CA . PHE A 1 107 ? 5.449 -19.239 -10.258 1.00 41.34 107 PHE A CA 1
ATOM 917 C C . PHE A 1 107 ? 4.550 -19.116 -11.496 1.00 41.34 107 PHE A C 1
ATOM 919 O O . PHE A 1 107 ? 3.622 -18.317 -11.500 1.00 41.34 107 PHE A O 1
ATOM 926 N N . THR A 1 108 ? 4.762 -19.941 -12.526 1.00 47.88 108 THR A N 1
ATOM 927 C CA . THR A 1 108 ? 4.060 -19.859 -13.818 1.00 47.88 108 THR A CA 1
ATOM 928 C C . THR A 1 108 ? 2.637 -20.427 -13.829 1.00 47.88 108 THR A C 1
ATOM 930 O O . THR A 1 108 ? 1.888 -20.112 -14.748 1.00 47.88 108 THR A O 1
ATOM 933 N N . GLU A 1 109 ? 2.203 -21.194 -12.825 1.00 38.94 109 GLU A N 1
ATOM 934 C CA . GLU A 1 109 ? 0.814 -21.692 -12.792 1.00 38.94 109 GLU A CA 1
ATOM 935 C C . GLU A 1 109 ? -0.220 -20.609 -12.420 1.00 38.94 109 GLU A C 1
ATOM 937 O O . GLU A 1 109 ? -1.379 -20.722 -12.807 1.00 38.94 109 GLU A O 1
ATOM 942 N N . GLU A 1 110 ? 0.180 -19.497 -11.787 1.00 47.00 110 GLU A N 1
ATOM 943 C CA . GLU A 1 110 ? -0.715 -18.339 -11.570 1.00 47.00 110 GLU A CA 1
ATOM 944 C C . GLU A 1 110 ? -0.873 -17.454 -12.826 1.00 47.00 110 GLU A C 1
ATOM 946 O O . GLU A 1 110 ? -1.768 -16.611 -12.884 1.00 47.00 110 GLU A O 1
ATOM 951 N N . PHE A 1 111 ? -0.057 -17.659 -13.868 1.00 45.56 111 PHE A N 1
ATOM 952 C CA . PHE A 1 111 ? -0.040 -16.797 -15.059 1.00 45.56 111 PHE A CA 1
ATOM 953 C C . PHE A 1 111 ? -1.146 -17.060 -16.064 1.00 45.56 111 PHE A C 1
ATOM 955 O O . PHE A 1 111 ? -1.502 -16.159 -16.823 1.00 45.56 111 PHE A O 1
ATOM 962 N N . GLN A 1 112 ? -1.715 -18.265 -16.079 1.00 40.34 112 GLN A N 1
ATOM 963 C CA . GLN A 1 112 ? -2.837 -18.547 -16.971 1.00 40.34 112 GLN A CA 1
ATOM 964 C C . GLN A 1 112 ? -4.177 -18.016 -16.444 1.00 40.34 112 GLN A C 1
ATOM 966 O O . GLN A 1 112 ? -5.131 -17.954 -17.214 1.00 40.34 112 GLN A O 1
ATOM 971 N N . TYR A 1 113 ? -4.264 -17.585 -15.179 1.00 45.06 113 TYR A N 1
ATOM 972 C CA . TYR A 1 113 ? -5.550 -17.248 -14.557 1.00 45.06 113 TYR A CA 1
ATOM 973 C C . TYR A 1 113 ? -5.995 -15.778 -14.721 1.00 45.06 113 TYR A C 1
ATOM 975 O O . TYR A 1 113 ? -7.164 -15.477 -14.510 1.00 45.06 113 TYR A O 1
ATOM 983 N N . TYR A 1 114 ? -5.126 -14.856 -15.158 1.00 40.72 114 TYR A N 1
ATOM 984 C CA . TYR A 1 114 ? -5.457 -13.414 -15.236 1.00 40.72 114 TYR A CA 1
ATOM 985 C C . TYR A 1 114 ? -5.549 -12.842 -16.653 1.00 40.72 114 TYR A C 1
ATOM 987 O O . TYR A 1 114 ? -5.467 -11.628 -16.841 1.00 40.72 114 TYR A O 1
ATOM 995 N N . LYS A 1 115 ? -5.731 -13.699 -17.662 1.00 43.84 115 LYS A N 1
ATOM 996 C CA . LYS A 1 115 ? -5.962 -13.263 -19.042 1.00 43.84 115 LYS A CA 1
ATOM 997 C C . LYS A 1 115 ? -7.375 -13.613 -19.525 1.00 43.84 115 LYS A C 1
ATOM 999 O O . LYS A 1 115 ? -7.492 -14.354 -20.490 1.00 43.84 115 LYS A O 1
ATOM 1004 N N . TYR A 1 116 ? -8.400 -13.059 -18.868 1.00 38.56 116 TYR A N 1
ATOM 1005 C CA . TYR A 1 116 ? -9.717 -12.711 -19.433 1.00 38.56 116 TYR A CA 1
ATOM 1006 C C . TYR A 1 116 ? -10.309 -11.528 -18.666 1.00 38.56 116 TYR A C 1
ATOM 1008 O O . TYR A 1 116 ? -10.301 -11.583 -17.417 1.00 38.56 116 TYR A O 1
#